Protein AF-A0A815MUV8-F1 (afdb_monomer_lite)

pLDDT: mean 78.78, std 18.48, range [36.88, 95.88]

Foldseek 3Di:
DDDDDDDDDDDDDDDDPPPDPPPVVVVVVVVVVVVLVLDPFDWDADPLFIWGFDDDDPFWTKTDGPDPPAGWIFIAGPVRHGDDIDGDGPDDRDNLVVLLVVLVSQLLVDLQVDPDQSVVSNVVSVVVSPDDPVSVVVRDDCVVCVVVSVVSNCVNPPDDPPDDPPVPPPDD

Secondary structure (DSSP, 8-state):
--------------------SSHHHHHHHHHHHHHTT--SS-EEEETTEEEEEEEE-SSEEEEEESSTT---EEEEETT--EEEEES--SS---HHHHHHHHHHHHHHHHHHH--S-HHHHHHHHHHHH---HHHHHHSPPHHHHHHHHHHHHHHHSPPPPS----------

Organism: Adineta ricciae (NCBI:txid249248)

Sequence (172 aa):
MPGYTFDPTSNEHLSSIDGDDHIDKVAEEISQQQQQQCYSYPMLVKEGFIYKSNKQTLTKIYWICKIKNCNANIHTDLNRNFMQSNGKHNHLVEPEEIEIKLFREALKVRVINETTPISKIYDEEMVKAHLSPETLANVPLVSSINSALNRTRRKRTPVLPTCCSFDIPDLY

Radius of gyration: 28.72 Å; chains: 1; bounding box: 52×104×70 Å

Structure (mmCIF, N/CA/C/O backbone):
data_AF-A0A815MUV8-F1
#
_entry.id   AF-A0A815MUV8-F1
#
loop_
_atom_site.group_PDB
_atom_site.id
_atom_site.type_symbol
_atom_site.label_atom_id
_atom_site.label_alt_id
_atom_site.label_comp_id
_atom_site.label_asym_id
_atom_site.label_entity_id
_atom_site.label_seq_id
_atom_site.pdbx_PDB_ins_code
_atom_site.Cartn_x
_atom_site.Cartn_y
_atom_site.Cartn_z
_atom_site.occupancy
_atom_site.B_iso_or_equiv
_atom_site.auth_seq_id
_atom_site.auth_comp_id
_atom_site.auth_asym_id
_atom_site.auth_atom_id
_atom_site.pdbx_PDB_model_num
ATOM 1 N N . MET A 1 1 ? -35.224 85.876 -16.315 1.00 49.34 1 MET A N 1
ATOM 2 C CA . MET A 1 1 ? -33.848 85.790 -15.788 1.00 49.34 1 MET A CA 1
ATOM 3 C C . MET A 1 1 ? -33.765 84.583 -14.875 1.00 49.34 1 MET A C 1
ATOM 5 O O . MET A 1 1 ? -34.412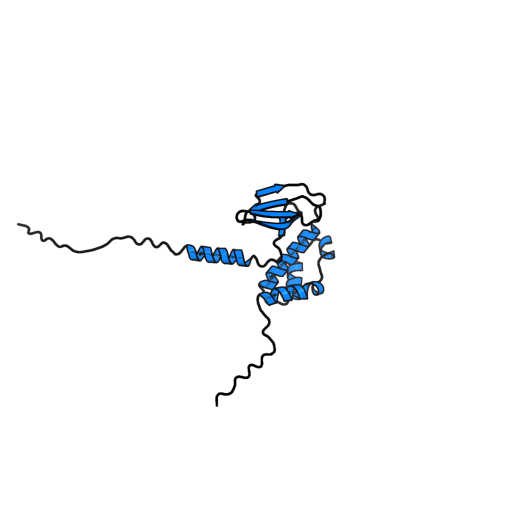 84.618 -13.837 1.00 49.34 1 MET A O 1
ATOM 9 N N . PRO A 1 2 ? -33.076 83.502 -15.264 1.00 48.97 2 PRO A N 1
ATOM 10 C CA . PRO A 1 2 ? -32.842 82.379 -14.372 1.00 48.97 2 PRO A CA 1
ATOM 11 C C . PRO A 1 2 ? -31.499 82.565 -13.656 1.00 48.97 2 PRO A C 1
ATOM 13 O O . PRO A 1 2 ? -30.450 82.626 -14.293 1.00 48.97 2 PRO A O 1
ATOM 16 N N . GLY A 1 3 ? -31.557 82.688 -12.331 1.00 41.59 3 GLY A N 1
ATOM 17 C CA . GLY A 1 3 ? -30.408 82.462 -11.463 1.00 41.59 3 GLY A CA 1
ATOM 18 C C . GLY A 1 3 ? -30.170 80.961 -11.356 1.00 41.59 3 GLY A C 1
ATOM 19 O O . GLY A 1 3 ? -31.108 80.211 -11.096 1.00 41.59 3 GLY A O 1
ATOM 20 N N . TYR A 1 4 ? -28.935 80.531 -11.594 1.00 49.34 4 TYR A N 1
ATOM 21 C CA . TYR A 1 4 ? -28.510 79.153 -11.386 1.00 49.34 4 TYR A CA 1
ATOM 22 C C . TYR A 1 4 ? -27.380 79.175 -10.361 1.00 49.34 4 TYR A C 1
ATOM 24 O O . TYR A 1 4 ? -26.296 79.700 -10.611 1.00 49.34 4 TYR A O 1
ATOM 32 N N . THR A 1 5 ? -27.702 78.697 -9.167 1.00 55.81 5 THR A N 1
ATOM 33 C CA . THR A 1 5 ? -26.808 78.547 -8.024 1.00 55.81 5 THR A CA 1
ATOM 34 C C . THR A 1 5 ? -25.930 77.312 -8.218 1.00 55.81 5 THR A C 1
ATOM 36 O O . THR A 1 5 ? -26.417 76.253 -8.606 1.00 55.81 5 THR A O 1
ATOM 39 N N . PHE A 1 6 ? -24.631 77.460 -7.960 1.00 44.06 6 PHE A N 1
ATOM 40 C CA . PHE A 1 6 ? -23.688 76.352 -7.826 1.00 44.06 6 PHE A CA 1
ATOM 41 C C . PHE A 1 6 ? -23.878 75.705 -6.451 1.00 44.06 6 PHE A C 1
ATOM 43 O O . PHE A 1 6 ? -23.674 76.384 -5.448 1.00 44.06 6 PHE A O 1
ATOM 50 N N . ASP A 1 7 ? -24.195 74.410 -6.419 1.00 47.81 7 ASP A N 1
ATOM 51 C CA . ASP A 1 7 ? -24.021 73.568 -5.232 1.00 47.81 7 ASP A CA 1
ATOM 52 C C . ASP A 1 7 ? -22.881 72.566 -5.479 1.00 47.81 7 ASP A C 1
ATOM 54 O O . ASP A 1 7 ? -22.932 71.805 -6.452 1.00 47.81 7 ASP A O 1
ATOM 58 N N . PRO A 1 8 ? -21.843 72.549 -4.625 1.00 56.81 8 PRO A N 1
ATOM 59 C CA . PRO A 1 8 ? -20.822 71.519 -4.604 1.00 56.81 8 PRO A CA 1
ATOM 60 C C . PRO A 1 8 ? -21.121 70.542 -3.465 1.00 56.81 8 PRO A C 1
ATOM 62 O O . PRO A 1 8 ? -21.116 70.932 -2.300 1.00 56.81 8 PRO A O 1
ATOM 65 N N . THR A 1 9 ? -21.362 69.265 -3.755 1.00 45.16 9 THR A N 1
ATOM 66 C CA . THR A 1 9 ? -21.265 68.212 -2.731 1.00 45.16 9 THR A CA 1
ATOM 67 C C . THR A 1 9 ? -21.245 66.817 -3.356 1.00 45.16 9 THR A C 1
ATOM 69 O O . THR A 1 9 ? -22.177 66.457 -4.065 1.00 45.16 9 THR A O 1
ATOM 72 N N . SER A 1 10 ? -20.208 66.051 -2.979 1.00 45.31 10 SER A N 1
ATOM 73 C CA . SER A 1 10 ? -20.255 64.603 -2.682 1.00 45.31 10 SER A CA 1
ATOM 74 C C . SER A 1 10 ? -20.489 63.651 -3.872 1.00 45.31 10 SER A C 1
ATOM 76 O O . SER A 1 10 ? -21.258 63.925 -4.773 1.00 45.31 10 SER A O 1
ATOM 78 N N . ASN A 1 11 ? -19.953 62.442 -3.960 1.00 43.84 11 ASN A N 1
ATOM 79 C CA . ASN A 1 11 ? -19.004 61.668 -3.181 1.00 43.84 11 ASN A CA 1
ATOM 80 C C . ASN A 1 11 ? -18.615 60.488 -4.093 1.00 43.84 11 ASN A C 1
ATOM 82 O O . ASN A 1 11 ? -19.451 59.993 -4.846 1.00 43.84 11 ASN A O 1
ATOM 86 N N . GLU A 1 12 ? -17.361 60.069 -4.002 1.00 47.44 12 GLU A N 1
ATOM 87 C CA . GLU A 1 12 ? -16.879 58.683 -4.061 1.00 47.44 12 GLU A CA 1
ATOM 88 C C . GLU A 1 12 ? -17.734 57.621 -4.790 1.00 47.44 12 GLU A C 1
ATOM 90 O O . GLU A 1 12 ? -18.737 57.122 -4.283 1.00 47.44 12 GLU A O 1
ATOM 95 N N . HIS A 1 13 ? -17.224 57.150 -5.931 1.00 45.31 13 HIS A N 1
ATOM 96 C CA . HIS A 1 13 ? -17.512 55.803 -6.429 1.00 45.31 13 HIS A CA 1
ATOM 97 C C . HIS A 1 13 ? -16.190 55.086 -6.727 1.00 45.31 13 HIS A C 1
ATOM 99 O O . HIS A 1 13 ? -15.783 54.917 -7.874 1.00 45.31 13 HIS A O 1
ATOM 105 N N . LEU A 1 14 ? -15.476 54.727 -5.657 1.00 48.12 14 LEU A N 1
ATOM 106 C CA . LEU A 1 14 ? -14.427 53.714 -5.702 1.00 48.12 14 LEU A CA 1
ATOM 107 C C . LEU A 1 14 ? -15.110 52.366 -5.483 1.00 48.12 14 LEU A C 1
ATOM 109 O O . LEU A 1 14 ? -15.605 52.068 -4.400 1.00 48.12 14 LEU A O 1
ATOM 113 N N . SER A 1 15 ? -15.176 51.579 -6.548 1.00 46.06 15 SER A N 1
ATOM 114 C CA . SER A 1 15 ? -15.585 50.182 -6.517 1.00 46.06 15 SER A CA 1
ATOM 115 C C . SER A 1 15 ? -14.627 49.386 -5.627 1.00 46.06 15 SER A C 1
ATOM 117 O O . SER A 1 15 ? -13.465 49.193 -5.996 1.00 46.06 15 SER A O 1
ATOM 119 N N . SER A 1 16 ? -15.120 48.920 -4.480 1.00 45.62 16 SER A N 1
ATOM 120 C CA . SER A 1 16 ? -14.486 47.866 -3.690 1.00 45.62 16 SER A CA 1
ATOM 121 C C . SER A 1 16 ? -14.350 46.615 -4.553 1.00 45.62 16 SER A C 1
ATOM 123 O O . SER A 1 16 ? -15.342 46.025 -4.976 1.00 45.62 16 SER A O 1
ATOM 125 N N . ILE A 1 17 ? -13.112 46.237 -4.856 1.00 52.22 17 ILE A N 1
ATOM 126 C CA . ILE A 1 17 ? -12.790 44.898 -5.336 1.00 52.22 17 ILE A CA 1
ATOM 127 C C . ILE A 1 17 ? -12.526 44.087 -4.072 1.00 52.22 17 ILE A C 1
ATOM 129 O O . ILE A 1 17 ? -11.435 44.150 -3.512 1.00 52.22 17 ILE A O 1
ATOM 133 N N . ASP A 1 18 ? -13.548 43.370 -3.613 1.00 45.81 18 ASP A N 1
ATOM 134 C CA . ASP A 1 18 ? -13.421 42.350 -2.575 1.00 45.81 18 ASP A CA 1
ATOM 135 C C . ASP A 1 18 ? -12.667 41.156 -3.174 1.00 45.81 18 ASP A C 1
ATOM 137 O O . ASP A 1 18 ? -13.244 40.218 -3.724 1.00 45.81 18 ASP A O 1
ATOM 141 N N . GLY A 1 19 ? -11.342 41.225 -3.149 1.00 54.66 19 GLY A N 1
ATOM 142 C CA . GLY A 1 19 ? -10.488 40.064 -3.325 1.00 54.66 19 GLY A CA 1
ATOM 143 C C . GLY A 1 19 ? -9.862 39.764 -1.983 1.00 54.66 19 GLY A C 1
ATOM 144 O O . GLY A 1 19 ? -9.002 40.536 -1.600 1.00 54.66 19 GLY A O 1
ATOM 145 N N . ASP A 1 20 ? -10.323 38.717 -1.289 1.00 52.66 20 ASP A N 1
ATOM 146 C CA . ASP A 1 20 ? -9.515 37.949 -0.317 1.00 52.66 20 ASP A CA 1
ATOM 147 C C . ASP A 1 20 ? -10.232 36.716 0.298 1.00 52.66 20 ASP A C 1
ATOM 149 O O . ASP A 1 20 ? -9.835 36.224 1.343 1.00 52.66 20 ASP A O 1
ATOM 153 N N . ASP A 1 21 ? -11.225 36.110 -0.372 1.00 50.56 21 ASP A N 1
ATOM 154 C CA . ASP A 1 21 ? -11.885 34.867 0.108 1.00 50.56 21 ASP A CA 1
ATOM 155 C C . ASP A 1 21 ? -11.331 33.569 -0.525 1.00 50.56 21 ASP A C 1
ATOM 157 O O . ASP A 1 21 ? -11.853 32.467 -0.315 1.00 50.56 21 ASP A O 1
ATOM 161 N N . HIS A 1 22 ? -10.295 33.667 -1.364 1.00 54.72 22 HIS A N 1
ATOM 162 C CA . HIS A 1 22 ? -9.804 32.515 -2.132 1.00 54.72 22 HIS A CA 1
ATOM 163 C C . HIS A 1 22 ? -8.660 31.753 -1.450 1.00 54.72 22 HIS A C 1
ATOM 165 O O . HIS A 1 22 ? -8.514 30.551 -1.667 1.00 54.72 22 HIS A O 1
ATOM 171 N N . ILE A 1 23 ? -7.868 32.415 -0.602 1.00 55.38 23 ILE A N 1
ATOM 172 C CA . ILE A 1 23 ? -6.681 31.808 0.024 1.00 55.38 23 ILE A CA 1
ATOM 173 C C . ILE A 1 23 ? -7.080 30.759 1.078 1.00 55.38 23 ILE A C 1
ATOM 175 O O . ILE A 1 23 ? -6.467 29.691 1.142 1.00 55.38 23 ILE A O 1
ATOM 179 N N . ASP A 1 24 ? -8.158 30.997 1.828 1.00 53.28 24 ASP A N 1
ATOM 180 C CA . ASP A 1 24 ? -8.591 30.098 2.908 1.00 53.28 24 ASP A CA 1
ATOM 181 C C . ASP A 1 24 ? -9.191 28.782 2.388 1.00 53.28 24 ASP A C 1
ATOM 183 O O . ASP A 1 24 ? -8.966 27.718 2.968 1.00 53.28 24 ASP A O 1
ATOM 187 N N . LYS A 1 25 ? -9.856 28.806 1.225 1.00 52.78 25 LYS A N 1
ATOM 188 C CA . LYS A 1 25 ? -10.360 27.580 0.576 1.00 52.78 25 LYS A CA 1
ATOM 189 C C . LYS A 1 25 ? -9.227 26.705 0.039 1.00 52.78 25 LYS A C 1
ATOM 191 O O . LYS A 1 25 ? -9.292 25.483 0.149 1.00 52.78 25 LYS A O 1
ATOM 196 N N . VAL A 1 26 ? -8.159 27.321 -0.471 1.00 56.56 26 VAL A N 1
ATOM 197 C CA . VAL A 1 26 ? -6.961 26.597 -0.920 1.00 56.56 26 VAL A CA 1
ATOM 198 C C . VAL A 1 26 ? -6.235 25.959 0.270 1.00 56.56 26 VAL A C 1
ATOM 200 O O . VAL A 1 26 ? -5.776 24.823 0.168 1.00 56.56 26 VAL A O 1
ATOM 203 N N . ALA A 1 27 ? -6.167 26.632 1.422 1.00 52.88 27 ALA A N 1
ATOM 204 C CA . ALA A 1 27 ? -5.558 26.070 2.629 1.00 52.88 27 ALA A CA 1
ATOM 205 C C . ALA A 1 27 ? -6.327 24.845 3.168 1.00 52.88 27 ALA A C 1
ATOM 207 O O . ALA A 1 27 ? -5.708 23.867 3.600 1.00 52.88 27 ALA A O 1
ATOM 208 N N . GLU A 1 28 ? -7.660 24.854 3.090 1.00 55.06 28 GLU A N 1
ATOM 209 C CA . GLU A 1 28 ? -8.496 23.727 3.512 1.00 55.06 28 GLU A CA 1
ATOM 210 C C . GLU A 1 28 ? -8.423 22.540 2.533 1.00 55.06 28 GLU A C 1
ATOM 212 O O . GLU A 1 28 ? -8.309 21.391 2.967 1.00 55.06 28 GLU A O 1
ATOM 217 N N . GLU A 1 29 ? -8.344 22.795 1.222 1.00 52.00 29 GLU A N 1
ATOM 218 C CA . GLU A 1 29 ? -8.074 21.760 0.212 1.00 52.00 29 GLU A CA 1
ATOM 219 C C . GLU A 1 29 ? -6.663 21.153 0.351 1.00 52.00 29 GLU A C 1
ATOM 221 O O . GLU A 1 29 ? -6.500 19.931 0.264 1.00 52.00 29 GLU A O 1
ATOM 226 N N . ILE A 1 30 ? -5.640 21.963 0.655 1.00 52.75 30 ILE A N 1
ATOM 227 C CA . ILE A 1 30 ? -4.274 21.482 0.932 1.00 52.75 30 ILE A CA 1
ATOM 228 C C . ILE A 1 30 ? -4.242 20.640 2.218 1.00 52.75 30 ILE A C 1
ATOM 230 O O . ILE A 1 30 ? -3.562 19.612 2.265 1.00 52.75 30 ILE A O 1
ATOM 234 N N . SER A 1 31 ? -5.002 21.022 3.248 1.00 52.09 31 SER A N 1
ATOM 235 C CA . SER A 1 31 ? -5.114 20.268 4.504 1.00 52.09 31 SER A CA 1
ATOM 236 C C . SER A 1 31 ? -5.810 18.916 4.301 1.00 52.09 31 SER A C 1
ATOM 238 O O . SER A 1 31 ? -5.341 17.895 4.807 1.00 52.09 31 SER A O 1
ATOM 240 N N . GLN A 1 32 ? -6.861 18.854 3.477 1.00 51.91 32 GLN A N 1
ATOM 241 C CA . GLN A 1 32 ? -7.535 17.596 3.124 1.00 51.91 32 GLN A CA 1
ATOM 242 C C . GLN A 1 32 ? -6.642 16.667 2.280 1.00 51.91 32 GLN A C 1
ATOM 244 O O . GLN A 1 32 ? -6.648 15.449 2.481 1.00 51.91 32 GLN A O 1
ATOM 249 N N . GLN A 1 33 ? -5.797 17.221 1.403 1.00 48.59 33 GLN A N 1
ATOM 250 C CA . GLN A 1 33 ? -4.771 16.456 0.681 1.00 48.59 33 GLN A CA 1
ATOM 251 C C . GLN A 1 33 ? -3.631 15.976 1.601 1.00 48.59 33 GLN A C 1
ATOM 253 O O . GLN A 1 33 ? -3.106 14.875 1.418 1.00 48.59 33 GLN A O 1
ATOM 258 N N . GLN A 1 34 ? -3.267 16.751 2.629 1.00 43.69 34 GLN A N 1
ATOM 259 C CA . GLN A 1 34 ? -2.263 16.366 3.632 1.00 43.69 34 GLN A CA 1
ATOM 260 C C . GLN A 1 34 ? -2.791 15.348 4.655 1.00 43.69 34 GLN A C 1
ATOM 262 O O . GLN A 1 34 ? -2.027 14.505 5.129 1.00 43.69 34 GLN A O 1
ATOM 267 N N . GLN A 1 35 ? -4.094 15.330 4.945 1.00 41.16 35 GLN A N 1
ATOM 268 C CA . GLN A 1 35 ? -4.713 14.314 5.808 1.00 41.16 35 GLN A CA 1
ATOM 269 C C . GLN A 1 35 ? -4.684 12.907 5.185 1.00 41.16 35 GLN A C 1
ATOM 271 O O . GLN A 1 35 ? -4.677 11.910 5.909 1.00 41.16 35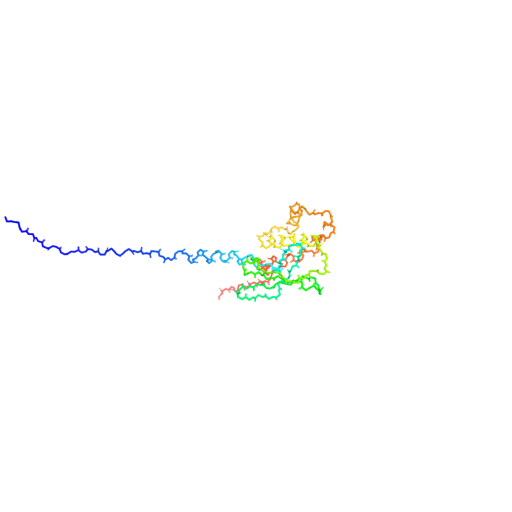 GLN A O 1
ATOM 276 N N . GLN A 1 36 ? -4.535 12.801 3.860 1.00 47.00 36 GLN A N 1
ATOM 277 C CA . GLN A 1 36 ? -4.246 11.534 3.179 1.00 47.00 36 GLN A CA 1
ATOM 278 C C . GLN A 1 36 ? -2.766 11.112 3.267 1.00 47.00 36 GLN A C 1
ATOM 280 O O . GLN A 1 36 ? -2.396 10.075 2.732 1.00 47.00 36 GLN A O 1
ATOM 285 N N . GLN A 1 37 ? -1.885 11.849 3.949 1.00 41.44 37 GLN A N 1
ATOM 286 C CA . GLN A 1 37 ? -0.455 11.512 4.048 1.00 41.44 37 GLN A CA 1
ATOM 287 C C . GLN A 1 37 ? -0.051 10.854 5.375 1.00 41.44 37 GLN A C 1
ATOM 289 O O . GLN A 1 37 ? 1.126 10.798 5.718 1.00 41.44 37 GLN A O 1
ATOM 294 N N . CYS A 1 38 ? -0.999 10.248 6.094 1.00 36.88 38 CYS A N 1
ATOM 295 C CA . CYS A 1 38 ? -0.690 9.332 7.199 1.00 36.88 38 CYS A CA 1
ATOM 296 C C . CYS A 1 38 ? -0.548 7.863 6.750 1.00 36.88 38 CYS A C 1
ATOM 298 O O . CYS A 1 38 ? -0.694 6.940 7.558 1.00 36.88 38 CYS A O 1
ATOM 300 N N . TYR A 1 39 ? -0.225 7.608 5.477 1.00 45.38 39 TYR A N 1
ATOM 301 C CA . TYR A 1 39 ? 0.120 6.262 5.027 1.00 45.38 39 TYR A CA 1
ATOM 302 C C . TYR A 1 39 ? 1.567 5.946 5.379 1.00 45.38 39 TYR A C 1
ATOM 304 O O . TYR A 1 39 ? 2.521 6.474 4.815 1.00 45.38 39 TYR A O 1
ATOM 312 N N . SER A 1 40 ? 1.710 5.039 6.343 1.00 54.16 40 SER A N 1
ATOM 313 C CA . SER A 1 40 ? 2.913 4.243 6.569 1.00 54.16 40 SER A CA 1
ATOM 314 C C . SER A 1 40 ? 3.441 3.726 5.217 1.00 54.16 40 SER A C 1
ATOM 316 O O . SER A 1 40 ? 2.930 2.738 4.700 1.00 54.16 40 SER A O 1
ATOM 318 N N . TYR A 1 41 ? 4.461 4.428 4.707 1.00 57.75 41 TYR A N 1
ATOM 319 C CA . TYR A 1 41 ? 5.120 4.320 3.400 1.00 57.75 41 TYR A CA 1
ATOM 320 C C . TYR A 1 41 ? 4.237 4.634 2.181 1.00 57.75 41 TYR A C 1
ATOM 322 O O . TYR A 1 41 ? 3.407 3.807 1.814 1.00 57.75 41 TYR A O 1
ATOM 330 N N . PRO A 1 42 ? 4.460 5.761 1.471 1.00 77.00 42 PRO A N 1
ATOM 331 C CA . PRO A 1 42 ? 3.842 5.952 0.170 1.00 77.00 42 PRO A CA 1
ATOM 332 C C . PRO A 1 42 ? 4.407 4.891 -0.782 1.00 77.00 42 PRO A C 1
ATOM 334 O O . PRO A 1 42 ? 5.612 4.854 -1.046 1.00 77.00 42 PRO A O 1
ATOM 337 N N . MET A 1 43 ? 3.539 4.003 -1.256 1.00 84.81 43 MET A N 1
ATOM 338 C CA . MET A 1 43 ? 3.823 3.083 -2.353 1.00 84.81 43 MET A CA 1
ATOM 339 C C . MET A 1 43 ? 3.124 3.577 -3.620 1.00 84.81 43 MET A C 1
ATOM 341 O O . MET A 1 43 ? 2.189 4.381 -3.562 1.00 84.81 43 MET A O 1
ATOM 345 N N . LEU A 1 44 ? 3.629 3.137 -4.768 1.00 90.81 44 LEU A N 1
ATOM 346 C CA . LEU A 1 44 ? 3.040 3.395 -6.076 1.00 90.81 44 LEU A CA 1
ATOM 347 C C . LEU A 1 44 ? 2.847 2.055 -6.780 1.00 90.81 44 LEU A C 1
ATOM 349 O O . LEU A 1 44 ? 3.785 1.262 -6.854 1.00 90.81 44 LEU A O 1
ATOM 353 N N . VAL A 1 45 ? 1.646 1.817 -7.298 1.00 91.19 45 VAL A N 1
ATOM 354 C CA . VAL A 1 45 ? 1.335 0.647 -8.121 1.00 91.19 45 VAL A CA 1
ATOM 355 C C . VAL A 1 45 ? 1.181 1.115 -9.562 1.00 91.19 45 VAL A C 1
ATOM 357 O O . VAL A 1 45 ? 0.368 1.993 -9.839 1.00 91.19 45 VAL A O 1
ATOM 360 N N . LYS A 1 46 ? 1.972 0.553 -10.479 1.00 90.50 46 LYS A N 1
ATOM 361 C CA . LYS A 1 46 ? 1.855 0.819 -11.919 1.00 90.50 46 LYS A CA 1
ATOM 362 C C . LYS A 1 46 ? 2.150 -0.451 -12.704 1.00 90.50 46 LYS A C 1
ATOM 364 O O . LYS A 1 46 ? 3.137 -1.117 -12.414 1.00 90.50 46 LYS A O 1
ATOM 369 N N . GLU A 1 47 ? 1.307 -0.769 -13.689 1.00 89.50 47 GLU A N 1
ATOM 370 C CA . GLU A 1 47 ? 1.488 -1.932 -14.582 1.00 89.50 47 GLU A CA 1
ATOM 371 C C . GLU A 1 47 ? 1.639 -3.267 -13.818 1.00 89.50 47 GLU A C 1
ATOM 373 O O . GLU A 1 47 ? 2.371 -4.155 -14.235 1.00 89.50 47 GLU A O 1
ATOM 378 N N . GLY A 1 48 ? 0.981 -3.405 -12.660 1.00 89.31 48 GLY A N 1
ATOM 379 C CA . GLY A 1 48 ? 1.106 -4.593 -11.805 1.00 89.31 48 GLY A CA 1
ATOM 380 C C . GLY A 1 48 ? 2.385 -4.639 -10.954 1.00 89.31 48 GLY A C 1
ATOM 381 O O . GLY A 1 48 ? 2.596 -5.571 -10.187 1.00 89.31 48 GLY A O 1
ATOM 382 N N . PHE A 1 49 ? 3.245 -3.627 -11.029 1.00 93.06 49 PHE A N 1
ATOM 383 C CA . PHE A 1 49 ? 4.466 -3.558 -10.236 1.00 93.06 49 PHE A CA 1
ATOM 384 C C . PHE A 1 49 ? 4.336 -2.571 -9.085 1.00 93.06 49 PHE A C 1
ATOM 386 O O . PHE A 1 49 ? 3.683 -1.530 -9.191 1.00 93.06 49 PHE A O 1
ATOM 393 N N . ILE A 1 50 ? 5.002 -2.896 -7.976 1.00 92.50 50 ILE A N 1
ATOM 394 C CA . ILE A 1 50 ? 4.952 -2.107 -6.749 1.00 92.50 50 ILE A CA 1
ATOM 395 C C . ILE A 1 50 ? 6.287 -1.405 -6.548 1.00 92.50 50 ILE A C 1
ATOM 397 O O . ILE A 1 50 ? 7.347 -2.033 -6.474 1.00 92.50 50 ILE A O 1
ATOM 401 N N . TYR A 1 51 ? 6.216 -0.090 -6.398 1.00 92.88 51 TYR A N 1
ATOM 402 C CA . TYR A 1 51 ? 7.364 0.773 -6.213 1.00 92.88 51 TYR A CA 1
ATOM 403 C C . TYR A 1 51 ? 7.353 1.402 -4.823 1.00 92.88 51 TYR A C 1
ATOM 405 O O . TYR A 1 51 ? 6.306 1.740 -4.265 1.00 92.88 51 TYR A O 1
ATOM 413 N N . LYS A 1 52 ? 8.551 1.581 -4.271 1.00 92.44 52 LYS A N 1
ATOM 414 C CA . LYS A 1 52 ? 8.803 2.323 -3.036 1.00 92.44 52 LYS A CA 1
ATOM 415 C C . LYS A 1 52 ? 9.362 3.701 -3.376 1.00 92.44 52 LYS A C 1
ATOM 417 O O . LYS A 1 52 ? 10.155 3.833 -4.312 1.00 92.44 52 LYS A O 1
ATOM 422 N N . SER A 1 53 ? 8.963 4.715 -2.612 1.00 92.12 53 SER A N 1
ATOM 423 C CA . SER A 1 53 ? 9.577 6.039 -2.716 1.00 92.12 53 SER A CA 1
ATOM 424 C C . SER A 1 53 ? 11.057 5.941 -2.345 1.00 92.12 53 SER A C 1
ATOM 426 O O . SER A 1 53 ? 11.411 5.369 -1.313 1.00 92.12 53 SER A O 1
ATOM 428 N N . ASN A 1 54 ? 11.918 6.440 -3.226 1.00 91.25 54 ASN A N 1
ATOM 429 C CA . ASN A 1 54 ? 13.358 6.511 -3.012 1.00 91.25 54 ASN A CA 1
ATOM 430 C C . ASN A 1 54 ? 13.744 7.897 -2.496 1.00 91.25 54 ASN A C 1
ATOM 432 O O . ASN A 1 54 ? 14.308 8.042 -1.417 1.00 91.25 54 ASN A O 1
ATOM 436 N N . LYS A 1 55 ? 13.409 8.925 -3.279 1.00 90.50 55 LYS A N 1
ATOM 437 C CA . LYS A 1 55 ? 13.668 10.323 -2.940 1.00 90.50 55 LYS A CA 1
ATOM 438 C C . LYS A 1 55 ? 12.571 11.212 -3.500 1.00 90.50 55 LYS A C 1
ATOM 440 O O . LYS A 1 55 ? 12.052 10.959 -4.586 1.00 90.50 55 LYS A O 1
ATOM 445 N N . GLN A 1 56 ? 12.275 12.284 -2.785 1.00 92.62 56 GLN A N 1
ATOM 446 C CA . GLN A 1 56 ? 11.383 13.341 -3.236 1.00 92.62 56 GLN A CA 1
ATOM 447 C C . GLN A 1 56 ? 12.191 14.622 -3.424 1.00 92.62 56 GLN A C 1
ATOM 449 O O . GLN A 1 56 ? 13.039 14.971 -2.608 1.00 92.62 56 GLN A O 1
ATOM 454 N N . THR A 1 57 ? 11.962 15.292 -4.543 1.00 92.12 57 THR A N 1
ATOM 455 C CA . THR A 1 57 ? 12.486 16.622 -4.860 1.00 92.12 57 THR A CA 1
ATOM 456 C C . THR A 1 57 ? 11.312 17.600 -4.888 1.00 92.12 57 THR A C 1
ATOM 458 O O . THR A 1 57 ? 10.162 17.176 -4.879 1.00 92.12 57 THR A O 1
ATOM 461 N N . LEU A 1 58 ? 11.583 18.904 -4.952 1.00 91.06 58 LEU A N 1
ATOM 462 C CA . LEU A 1 58 ? 10.558 19.952 -5.036 1.00 91.06 58 LEU A CA 1
ATOM 463 C C . LEU A 1 58 ? 9.622 19.826 -6.250 1.00 91.06 58 LEU A C 1
ATOM 465 O O . LEU A 1 58 ? 8.560 20.425 -6.252 1.00 91.06 58 LEU A O 1
ATOM 469 N N . THR A 1 59 ? 10.008 19.079 -7.286 1.00 91.75 59 THR A N 1
ATOM 470 C CA . THR A 1 59 ? 9.221 18.950 -8.524 1.00 91.75 59 THR A CA 1
ATOM 471 C C . THR A 1 59 ? 8.724 17.534 -8.788 1.00 91.75 59 THR A C 1
ATOM 473 O O . THR A 1 59 ? 7.669 17.356 -9.384 1.00 91.75 59 THR A O 1
ATOM 476 N N . LYS A 1 60 ? 9.463 16.515 -8.342 1.00 93.69 60 LYS A N 1
ATOM 477 C CA . LYS A 1 60 ? 9.191 15.116 -8.684 1.00 93.69 60 LYS A CA 1
ATOM 478 C C . LYS A 1 60 ? 9.540 14.155 -7.564 1.00 93.69 60 LYS A C 1
ATOM 480 O O . LYS A 1 60 ? 10.444 14.400 -6.762 1.00 93.69 60 LYS A O 1
ATOM 485 N N . ILE A 1 61 ? 8.868 13.016 -7.576 1.00 93.50 61 ILE A N 1
ATOM 486 C CA . ILE A 1 61 ? 9.105 11.883 -6.694 1.00 93.50 61 ILE A CA 1
ATOM 487 C C . ILE A 1 61 ? 9.729 10.762 -7.521 1.00 93.50 61 ILE A C 1
ATOM 489 O O . ILE A 1 61 ? 9.242 10.398 -8.591 1.00 93.50 61 ILE A O 1
ATOM 493 N N . TYR A 1 62 ? 10.836 10.228 -7.019 1.00 94.00 62 TYR A N 1
ATOM 494 C CA . TYR A 1 62 ? 11.549 9.113 -7.617 1.00 94.00 62 TYR A CA 1
ATOM 495 C C . TYR A 1 62 ? 11.152 7.829 -6.908 1.00 94.00 62 TYR A C 1
ATOM 497 O O . TYR A 1 62 ? 11.325 7.689 -5.695 1.00 94.00 62 TYR A O 1
ATOM 505 N N . TRP A 1 63 ? 10.699 6.870 -7.693 1.00 95.12 63 TRP A N 1
ATOM 506 C CA . TRP A 1 63 ? 10.212 5.579 -7.252 1.00 95.12 63 TRP A CA 1
ATOM 507 C C . TRP A 1 63 ? 11.122 4.490 -7.792 1.00 95.12 63 TRP A C 1
ATOM 509 O O . TRP A 1 63 ? 11.521 4.522 -8.954 1.00 95.12 63 TRP A O 1
ATOM 519 N N . ILE A 1 64 ? 11.439 3.507 -6.961 1.00 94.81 64 ILE A N 1
ATOM 520 C CA . ILE A 1 64 ? 12.227 2.336 -7.357 1.00 94.81 64 ILE A CA 1
ATOM 521 C C . ILE A 1 64 ? 11.420 1.079 -7.091 1.00 94.81 64 ILE A C 1
ATOM 523 O O . ILE A 1 64 ? 10.598 1.057 -6.172 1.00 94.81 64 ILE A O 1
ATOM 527 N N . CYS A 1 65 ? 11.636 0.039 -7.892 1.00 94.75 65 CYS A N 1
ATOM 528 C CA . CYS A 1 65 ? 10.949 -1.223 -7.678 1.00 94.75 65 CYS A CA 1
ATOM 529 C C . CYS A 1 65 ? 11.198 -1.737 -6.248 1.00 94.75 65 CYS A C 1
ATOM 531 O O . CYS A 1 65 ? 12.272 -1.558 -5.660 1.00 94.75 65 CYS A O 1
ATOM 533 N N . LYS A 1 66 ? 10.172 -2.347 -5.649 1.00 92.44 66 LYS A N 1
ATOM 534 C CA . LYS A 1 66 ? 10.277 -2.935 -4.313 1.00 92.44 66 LYS A CA 1
ATOM 535 C C . LYS A 1 66 ? 11.284 -4.092 -4.282 1.00 92.44 66 LYS A C 1
ATOM 537 O O . LYS A 1 66 ? 12.008 -4.221 -3.289 1.00 92.44 66 LYS A O 1
ATOM 542 N N . ILE A 1 67 ? 11.304 -4.921 -5.329 1.00 92.50 67 ILE A N 1
ATOM 543 C CA . ILE A 1 67 ? 12.134 -6.127 -5.415 1.00 92.50 67 ILE A CA 1
ATOM 544 C C . ILE A 1 67 ? 13.617 -5.750 -5.440 1.00 92.50 67 ILE A C 1
ATOM 546 O O . ILE A 1 67 ? 14.047 -4.837 -6.146 1.00 92.50 67 ILE A O 1
ATOM 550 N N . LYS A 1 68 ? 14.411 -6.450 -4.623 1.00 89.19 68 LYS A N 1
ATOM 551 C CA . LYS A 1 68 ? 15.862 -6.250 -4.569 1.00 89.19 68 LYS A CA 1
ATOM 552 C C . LYS A 1 68 ? 16.478 -6.640 -5.912 1.00 89.19 68 LYS A C 1
ATOM 554 O O . LYS A 1 68 ? 16.052 -7.609 -6.525 1.00 89.19 68 LYS A O 1
ATOM 559 N N . ASN A 1 69 ? 17.499 -5.900 -6.338 1.00 90.69 69 ASN A N 1
ATOM 560 C CA . ASN A 1 69 ? 18.204 -6.105 -7.608 1.00 90.69 69 ASN A CA 1
ATOM 561 C C . ASN A 1 69 ? 17.336 -5.898 -8.865 1.00 90.69 69 ASN A C 1
ATOM 563 O O . ASN A 1 69 ? 17.749 -6.288 -9.954 1.00 90.69 69 ASN A O 1
ATOM 567 N N . CYS A 1 70 ? 16.155 -5.284 -8.742 1.00 94.31 70 CYS A N 1
ATOM 568 C CA . CYS A 1 70 ? 15.388 -4.805 -9.886 1.00 94.31 70 CYS A CA 1
ATOM 569 C C . CYS A 1 70 ? 15.749 -3.340 -10.172 1.00 94.31 70 CYS A C 1
ATOM 571 O O . CYS A 1 70 ? 15.691 -2.490 -9.283 1.00 94.31 70 CYS A O 1
ATOM 573 N N . ASN A 1 71 ? 16.109 -3.042 -11.423 1.00 93.44 71 ASN A N 1
ATOM 574 C CA . ASN A 1 71 ? 16.576 -1.712 -11.842 1.00 93.44 71 ASN A CA 1
ATOM 575 C C . ASN A 1 71 ? 15.446 -0.797 -12.345 1.00 93.44 71 ASN A C 1
ATOM 577 O O . ASN A 1 71 ? 15.703 0.343 -12.744 1.00 93.44 71 ASN A O 1
ATOM 581 N N . ALA A 1 72 ? 14.202 -1.281 -12.348 1.00 95.69 72 ALA A N 1
ATOM 582 C CA . ALA A 1 72 ? 13.052 -0.506 -12.785 1.00 95.69 72 ALA A CA 1
ATOM 583 C C . ALA A 1 72 ? 12.761 0.655 -11.823 1.00 95.69 72 ALA A C 1
ATOM 585 O O . ALA A 1 72 ? 12.708 0.492 -10.598 1.00 95.69 72 ALA A O 1
ATOM 586 N N . ASN A 1 73 ? 12.544 1.836 -12.391 1.00 95.31 73 ASN A N 1
ATOM 587 C CA . ASN A 1 73 ? 12.237 3.056 -11.663 1.00 95.31 73 ASN A CA 1
ATOM 588 C C . ASN A 1 73 ? 11.193 3.896 -12.404 1.00 95.31 73 ASN A C 1
ATOM 590 O O . ASN A 1 73 ? 11.023 3.790 -13.617 1.00 95.31 73 ASN A O 1
ATOM 594 N N . ILE A 1 74 ? 10.464 4.708 -11.645 1.00 95.88 74 ILE A N 1
ATOM 595 C CA . ILE A 1 74 ? 9.425 5.605 -12.148 1.00 95.88 74 ILE A CA 1
ATOM 596 C C . ILE A 1 74 ? 9.644 6.984 -11.544 1.00 95.88 74 ILE A C 1
ATOM 598 O O . ILE A 1 74 ? 10.022 7.113 -10.382 1.00 95.88 74 ILE A O 1
ATOM 602 N N . HIS A 1 75 ? 9.369 8.020 -12.323 1.00 94.69 75 HIS A N 1
ATOM 603 C CA . HIS A 1 75 ? 9.277 9.390 -11.853 1.00 94.69 75 HIS A CA 1
ATOM 604 C C . HIS A 1 75 ? 7.827 9.856 -11.965 1.00 94.69 75 HIS A C 1
ATOM 606 O O . HIS A 1 75 ? 7.187 9.677 -13.006 1.00 94.69 75 HIS A O 1
ATOM 612 N N . THR A 1 76 ? 7.322 10.454 -10.894 1.00 95.06 76 THR A N 1
ATOM 613 C CA . THR A 1 76 ? 6.026 11.135 -10.892 1.00 95.06 76 THR A CA 1
ATOM 614 C C . THR A 1 76 ? 6.198 12.584 -10.479 1.00 95.06 76 THR A C 1
ATOM 616 O O . THR A 1 76 ? 7.161 12.911 -9.784 1.00 95.06 76 THR A O 1
ATOM 619 N N . ASP A 1 77 ? 5.227 13.426 -10.810 1.00 93.25 77 ASP A N 1
ATOM 620 C CA . ASP A 1 77 ? 5.105 14.745 -10.192 1.00 93.25 77 ASP A CA 1
ATOM 621 C C . ASP A 1 77 ? 4.791 14.613 -8.693 1.00 93.25 77 ASP A C 1
ATOM 623 O O . ASP A 1 77 ? 4.478 13.523 -8.188 1.00 93.25 77 ASP A O 1
ATOM 627 N N . LEU A 1 78 ? 4.818 15.741 -7.977 1.00 88.12 78 LEU A N 1
ATOM 628 C CA . LEU A 1 78 ? 4.327 15.822 -6.595 1.00 88.12 78 LEU A CA 1
ATOM 629 C C . LEU A 1 78 ? 2.872 15.347 -6.462 1.00 88.12 78 LEU A C 1
ATOM 631 O O . LEU A 1 78 ? 2.525 14.690 -5.483 1.00 88.12 78 LEU A O 1
ATOM 635 N N . ASN A 1 79 ? 2.061 15.581 -7.497 1.00 87.31 79 ASN A N 1
ATOM 636 C CA . ASN A 1 79 ? 0.663 15.149 -7.577 1.00 87.31 79 ASN A CA 1
ATOM 637 C C . ASN A 1 79 ? 0.507 13.677 -8.001 1.00 87.31 79 ASN A C 1
ATOM 639 O O . ASN A 1 79 ? -0.583 13.255 -8.368 1.00 87.31 79 ASN A O 1
ATOM 643 N N . ARG A 1 80 ? 1.594 12.888 -7.995 1.00 84.81 80 ARG A N 1
ATOM 644 C CA . ARG A 1 80 ? 1.633 11.474 -8.420 1.00 84.81 80 ARG A CA 1
ATOM 645 C C . ARG A 1 80 ? 1.222 11.223 -9.876 1.00 84.81 80 ARG A C 1
ATOM 647 O O . ARG A 1 80 ? 1.030 10.072 -10.261 1.00 84.81 80 ARG A O 1
ATOM 654 N N . ASN A 1 81 ? 1.173 12.264 -10.705 1.00 89.94 81 ASN A N 1
ATOM 655 C CA . ASN A 1 81 ? 1.007 12.111 -12.145 1.00 89.94 81 ASN A CA 1
ATOM 656 C C . ASN A 1 81 ? 2.247 11.445 -12.736 1.00 89.94 81 ASN A C 1
ATOM 658 O O . ASN A 1 81 ? 3.381 11.800 -12.403 1.00 89.94 81 ASN A O 1
ATOM 662 N N . PHE A 1 82 ? 2.034 10.444 -13.584 1.00 91.69 82 PHE A N 1
ATOM 663 C CA . PHE A 1 82 ? 3.123 9.714 -14.214 1.00 91.69 82 PHE A CA 1
ATOM 664 C C . PHE A 1 82 ? 3.896 10.622 -15.174 1.00 91.69 82 PHE A C 1
ATOM 666 O O . PHE A 1 82 ? 3.303 11.209 -16.073 1.00 91.69 82 PHE A O 1
ATOM 673 N N . MET A 1 83 ? 5.220 10.684 -15.014 1.00 92.75 83 MET A N 1
ATOM 674 C CA . MET A 1 83 ? 6.092 11.425 -15.929 1.00 92.75 83 MET A CA 1
ATOM 675 C C . MET A 1 83 ? 6.901 10.481 -16.813 1.00 92.75 83 MET A C 1
ATOM 677 O O . MET A 1 83 ? 6.931 10.622 -18.031 1.00 92.75 83 MET A O 1
ATOM 681 N N . GLN A 1 84 ? 7.611 9.536 -16.193 1.00 91.69 84 GLN A N 1
ATOM 682 C CA . GLN A 1 84 ? 8.600 8.713 -16.882 1.00 91.69 84 GLN A CA 1
ATOM 683 C C . GLN A 1 84 ? 8.791 7.373 -16.172 1.00 91.69 84 GLN A C 1
ATOM 685 O O . GLN A 1 84 ? 8.713 7.290 -14.948 1.00 91.69 84 GLN A O 1
ATOM 690 N N . SER A 1 85 ? 9.102 6.329 -16.936 1.00 93.50 85 SER A N 1
ATOM 691 C CA . SER A 1 85 ? 9.532 5.019 -16.440 1.00 93.50 85 SER A CA 1
ATOM 692 C C . SER A 1 85 ? 10.842 4.623 -17.109 1.00 93.50 85 SER A C 1
ATOM 694 O O . SER A 1 85 ? 10.928 4.675 -18.335 1.00 93.50 85 SER A O 1
ATOM 696 N N . ASN A 1 86 ? 11.830 4.180 -16.329 1.00 92.56 86 ASN A N 1
ATOM 697 C CA . ASN A 1 86 ? 13.100 3.677 -16.849 1.00 92.56 86 ASN A CA 1
ATOM 698 C C . ASN A 1 86 ? 13.411 2.280 -16.308 1.00 92.56 86 ASN A C 1
ATOM 700 O O . ASN A 1 86 ? 12.995 1.902 -15.212 1.00 92.56 86 ASN A O 1
ATOM 704 N N . GLY A 1 87 ? 14.239 1.548 -17.053 1.00 90.94 87 GLY A N 1
ATOM 705 C CA . GLY A 1 87 ? 14.634 0.185 -16.710 1.00 90.94 87 GLY A CA 1
ATOM 706 C C . GLY A 1 87 ? 13.548 -0.841 -17.036 1.00 90.94 87 GLY A C 1
ATOM 707 O O . GLY A 1 87 ? 12.394 -0.505 -17.287 1.00 90.94 87 GLY A O 1
ATOM 708 N N . LYS A 1 88 ? 13.945 -2.112 -17.061 1.00 92.12 88 LYS A N 1
ATOM 709 C CA . LYS A 1 88 ? 13.039 -3.251 -17.236 1.00 92.12 88 LYS A CA 1
ATOM 710 C C . LYS A 1 88 ? 12.994 -4.046 -15.941 1.00 92.12 88 LYS A C 1
ATOM 712 O O . LYS A 1 88 ? 14.011 -4.156 -15.251 1.00 92.12 88 LYS A O 1
ATOM 717 N N . HIS A 1 89 ? 11.827 -4.595 -15.630 1.00 93.56 89 HIS A N 1
ATOM 718 C CA . HIS A 1 89 ? 11.693 -5.536 -14.526 1.00 93.56 89 HIS A CA 1
ATOM 719 C C . HIS A 1 89 ? 12.374 -6.853 -14.879 1.00 93.56 89 HIS A C 1
ATOM 721 O O . HIS A 1 89 ? 12.326 -7.306 -16.021 1.00 93.56 89 HIS A O 1
ATOM 727 N N . ASN A 1 90 ? 13.024 -7.452 -13.890 1.00 93.94 90 ASN A N 1
ATOM 728 C CA . ASN A 1 90 ? 13.669 -8.762 -13.981 1.00 93.94 90 ASN A CA 1
ATOM 729 C C . ASN A 1 90 ? 12.912 -9.839 -13.191 1.00 93.94 90 ASN A C 1
ATOM 731 O O . ASN A 1 90 ? 13.468 -10.890 -12.886 1.00 93.94 90 ASN A O 1
ATOM 735 N N . HIS A 1 91 ? 11.662 -9.564 -12.838 1.00 92.88 91 HIS A N 1
ATOM 736 C CA . HIS A 1 91 ? 10.781 -10.462 -12.112 1.00 92.88 91 HIS A CA 1
ATOM 737 C C . HIS A 1 91 ? 9.369 -10.367 -12.686 1.00 92.88 91 HIS A C 1
ATOM 739 O O . HIS A 1 91 ? 9.041 -9.427 -13.416 1.00 92.88 91 HIS A O 1
ATOM 745 N N . LEU A 1 92 ? 8.545 -11.355 -12.350 1.00 92.06 92 LEU A N 1
ATOM 746 C CA . LEU A 1 92 ? 7.152 -11.403 -12.769 1.00 92.06 92 LEU A CA 1
ATOM 747 C C . LEU A 1 92 ? 6.291 -10.451 -11.934 1.00 92.06 92 LEU A C 1
ATOM 749 O O . LEU A 1 92 ? 6.685 -9.989 -10.856 1.00 92.06 92 LEU A O 1
ATOM 753 N N . VAL A 1 93 ? 5.120 -10.142 -12.482 1.00 92.88 93 VAL A N 1
ATOM 754 C CA . VAL A 1 93 ? 4.055 -9.443 -11.766 1.00 92.88 93 VAL A CA 1
ATOM 755 C C . VAL A 1 93 ? 3.427 -10.417 -10.776 1.00 92.88 93 VAL A C 1
ATOM 757 O O . VAL A 1 93 ? 3.043 -11.519 -11.156 1.00 92.88 93 VAL A O 1
ATOM 760 N N . GLU A 1 94 ? 3.302 -9.987 -9.525 1.00 89.50 94 GLU A N 1
ATOM 761 C CA . GLU A 1 94 ? 2.627 -10.730 -8.460 1.00 89.50 94 GLU A CA 1
ATOM 762 C C . GLU A 1 94 ? 1.342 -9.971 -8.089 1.00 89.50 94 GLU A C 1
ATOM 764 O O . GLU A 1 94 ? 1.385 -9.082 -7.230 1.00 89.50 94 GLU A O 1
ATOM 769 N N . PRO A 1 95 ? 0.203 -10.253 -8.754 1.00 89.19 95 PRO A N 1
ATOM 770 C CA . PRO A 1 95 ? -1.049 -9.533 -8.508 1.00 89.19 95 PRO A CA 1
ATOM 771 C C . PRO A 1 95 ? -1.535 -9.735 -7.070 1.00 89.19 95 PRO A C 1
ATOM 773 O O . PRO A 1 95 ? -2.076 -8.814 -6.457 1.00 89.19 95 PRO A O 1
ATOM 776 N N . GLU A 1 96 ? -1.235 -10.900 -6.497 1.00 91.81 96 GLU A N 1
ATOM 777 C CA . GLU A 1 96 ? -1.624 -11.246 -5.142 1.00 91.81 96 GLU A CA 1
ATOM 778 C C . GLU A 1 96 ? -1.084 -10.274 -4.087 1.00 91.81 96 GLU A C 1
ATOM 780 O O . GLU A 1 96 ? -1.792 -9.831 -3.177 1.0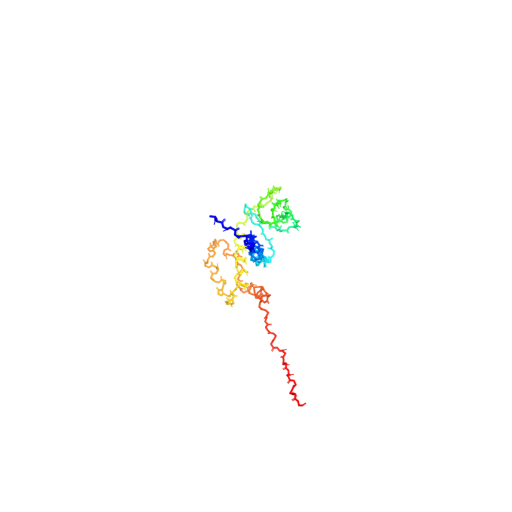0 91.81 96 GLU A O 1
ATOM 785 N N . GLU A 1 97 ? 0.187 -9.890 -4.225 1.00 89.25 97 GLU A N 1
ATOM 786 C CA . GLU A 1 97 ? 0.824 -8.979 -3.282 1.00 89.25 97 GLU A CA 1
ATOM 787 C C . GLU A 1 97 ? 0.212 -7.571 -3.360 1.00 89.25 97 GLU A C 1
ATOM 789 O O . GLU A 1 97 ? 0.155 -6.856 -2.351 1.00 89.25 97 GLU A O 1
ATOM 794 N N . ILE A 1 98 ? -0.249 -7.165 -4.545 1.00 90.31 98 ILE A N 1
ATOM 795 C CA . ILE A 1 98 ? -0.901 -5.871 -4.758 1.00 90.31 98 ILE A CA 1
ATOM 796 C C . ILE A 1 98 ? -2.216 -5.838 -3.989 1.00 90.31 98 ILE A C 1
ATOM 798 O O . ILE A 1 98 ? -2.422 -4.926 -3.190 1.00 90.31 98 ILE A O 1
ATOM 802 N N . GLU A 1 99 ? -3.065 -6.848 -4.175 1.00 91.31 99 GLU A N 1
ATOM 803 C CA . GLU A 1 99 ? -4.363 -6.950 -3.503 1.00 91.31 99 GLU A CA 1
ATOM 804 C C . GLU A 1 99 ? -4.209 -6.913 -1.977 1.00 91.31 99 GLU A C 1
ATOM 806 O O . GLU A 1 99 ? -4.860 -6.118 -1.297 1.00 91.31 99 GLU A O 1
ATOM 811 N N . ILE A 1 100 ? -3.270 -7.692 -1.428 1.00 91.69 100 ILE A N 1
ATOM 812 C CA . ILE A 1 100 ? -3.010 -7.726 0.019 1.00 91.69 100 ILE A CA 1
ATOM 813 C C . ILE A 1 100 ? -2.556 -6.355 0.534 1.00 91.69 100 ILE A C 1
ATOM 815 O O . ILE A 1 100 ? -2.905 -5.954 1.650 1.00 91.69 100 ILE A O 1
ATOM 819 N N . LYS A 1 101 ? -1.758 -5.615 -0.243 1.00 89.69 101 LYS A N 1
ATOM 820 C CA . LYS A 1 101 ? -1.331 -4.267 0.153 1.00 89.69 101 LYS A CA 1
ATOM 821 C C . LYS A 1 101 ? -2.463 -3.259 0.085 1.00 89.69 101 LYS A C 1
ATOM 823 O O . LYS A 1 101 ? -2.613 -2.517 1.052 1.00 89.69 101 LYS A O 1
A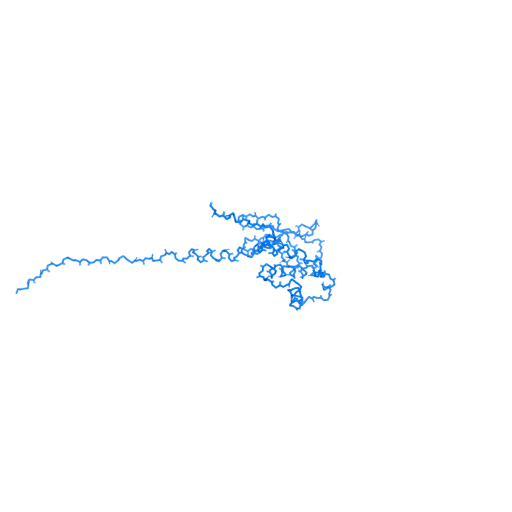TOM 828 N N . LEU A 1 102 ? -3.258 -3.267 -0.981 1.00 88.62 102 LEU A N 1
ATOM 829 C CA . LEU A 1 102 ? -4.432 -2.402 -1.108 1.00 88.62 102 LEU A CA 1
ATOM 830 C C . LEU A 1 102 ? -5.409 -2.648 0.046 1.00 88.62 102 LEU A C 1
ATOM 832 O O . LEU A 1 102 ? -5.853 -1.702 0.695 1.00 88.62 102 LEU A O 1
ATOM 836 N N . PHE A 1 103 ? -5.644 -3.915 0.395 1.00 92.12 103 PHE A N 1
ATOM 837 C CA . PHE A 1 103 ? -6.442 -4.286 1.560 1.00 92.12 103 PHE A CA 1
ATOM 838 C C . PHE A 1 103 ? -5.858 -3.729 2.871 1.00 92.12 103 PHE A C 1
ATOM 840 O O . PHE A 1 103 ? -6.562 -3.113 3.672 1.00 92.12 103 PHE A O 1
ATOM 847 N N . ARG A 1 104 ? -4.545 -3.874 3.097 1.00 91.50 104 ARG A N 1
ATOM 848 C CA . ARG A 1 104 ? -3.880 -3.313 4.289 1.00 91.50 104 ARG A CA 1
ATOM 849 C C . ARG A 1 104 ? -3.945 -1.789 4.344 1.00 91.50 104 ARG A C 1
ATOM 851 O O . ARG A 1 104 ? -4.005 -1.232 5.440 1.00 91.50 104 ARG A O 1
ATOM 858 N N . GLU A 1 105 ? -3.873 -1.116 3.203 1.00 88.56 105 GLU A N 1
ATOM 859 C CA . GLU A 1 105 ? -4.024 0.335 3.114 1.00 88.56 105 GLU A CA 1
ATOM 860 C C . GLU A 1 105 ? -5.449 0.749 3.480 1.00 88.56 105 GLU A C 1
ATOM 862 O O . GLU A 1 105 ? -5.606 1.579 4.374 1.00 88.56 105 GLU A O 1
ATOM 867 N N . ALA A 1 106 ? -6.469 0.089 2.924 1.00 90.25 106 ALA A N 1
ATOM 868 C CA . ALA A 1 106 ? -7.872 0.320 3.268 1.00 90.25 106 ALA A CA 1
ATOM 869 C C . ALA A 1 106 ? -8.149 0.135 4.773 1.00 90.25 106 ALA A C 1
ATOM 871 O O . ALA A 1 106 ? -8.760 1.000 5.407 1.00 90.25 106 ALA A O 1
ATOM 872 N N . LEU A 1 107 ? -7.599 -0.920 5.388 1.00 91.94 107 LEU A N 1
ATOM 873 C CA . LEU A 1 107 ? -7.680 -1.115 6.839 1.00 91.94 107 LEU A CA 1
ATOM 874 C C . LEU A 1 107 ? -7.049 0.044 7.612 1.00 91.94 107 LEU A C 1
ATOM 876 O O . LEU A 1 107 ? -7.637 0.539 8.570 1.00 91.94 107 LEU A O 1
ATOM 880 N N . LYS A 1 108 ? -5.847 0.487 7.223 1.00 89.62 108 LYS A N 1
ATOM 881 C CA . LYS A 1 108 ? -5.171 1.606 7.897 1.00 89.62 108 LYS A CA 1
ATOM 882 C C . LYS A 1 108 ? -5.994 2.889 7.792 1.00 89.62 108 LYS A C 1
ATOM 884 O O . LYS A 1 108 ? -6.110 3.578 8.801 1.00 89.62 108 LYS A O 1
ATOM 889 N N . VAL A 1 109 ? -6.576 3.181 6.623 1.00 87.81 109 VAL A N 1
ATOM 890 C CA . VAL A 1 109 ? -7.468 4.338 6.416 1.00 87.81 109 VAL A CA 1
ATOM 891 C C . VAL A 1 109 ? -8.615 4.301 7.419 1.00 87.81 109 VAL A C 1
ATOM 893 O O . VAL A 1 109 ? -8.797 5.244 8.188 1.00 87.81 109 VAL A O 1
ATOM 896 N N . ARG A 1 110 ? -9.368 3.196 7.448 1.00 90.56 110 ARG A N 1
ATOM 897 C CA . ARG A 1 110 ? -10.548 3.075 8.313 1.00 90.56 110 ARG A CA 1
ATOM 898 C C . ARG A 1 110 ? -10.184 3.096 9.787 1.00 90.56 110 ARG A C 1
ATOM 900 O O . ARG A 1 110 ? -10.806 3.818 10.548 1.00 90.56 110 ARG A O 1
ATOM 907 N N . VAL A 1 111 ? -9.124 2.401 10.192 1.00 90.75 111 VAL A N 1
ATOM 908 C CA . VAL A 1 111 ? -8.663 2.383 11.591 1.00 90.75 111 VAL A CA 1
ATOM 909 C C . VAL A 1 111 ? -8.225 3.764 12.085 1.00 90.75 111 VAL A C 1
ATOM 911 O O . VAL A 1 111 ? -8.334 4.050 13.276 1.00 90.75 111 VAL A O 1
ATOM 914 N N . ILE A 1 112 ? -7.708 4.618 11.198 1.00 87.69 112 ILE A N 1
ATOM 915 C CA . ILE A 1 112 ? -7.385 6.007 11.540 1.00 87.69 112 ILE A CA 1
ATOM 916 C C . ILE A 1 112 ? -8.662 6.843 11.671 1.00 87.69 112 ILE A C 1
ATOM 918 O O . ILE A 1 112 ? -8.695 7.750 12.497 1.00 87.69 112 ILE A O 1
ATOM 922 N N . ASN A 1 113 ? -9.692 6.582 10.869 1.00 86.06 113 ASN A N 1
ATOM 923 C CA . ASN A 1 113 ? -10.890 7.421 10.786 1.00 86.06 113 ASN A CA 1
ATOM 924 C C . ASN A 1 113 ? -12.038 6.990 11.706 1.00 86.06 113 ASN A C 1
ATOM 926 O O . ASN A 1 113 ? -12.863 7.824 12.066 1.00 86.06 113 ASN A O 1
ATOM 930 N N . GLU A 1 114 ? -12.082 5.725 12.114 1.00 87.56 114 GLU A N 1
ATOM 931 C CA . GLU A 1 114 ? -13.198 5.130 12.843 1.00 87.56 114 GLU A CA 1
ATOM 932 C C . GLU A 1 114 ? -12.786 4.610 14.225 1.00 87.56 114 GLU A C 1
ATOM 934 O O . GLU A 1 114 ? -11.688 4.091 14.442 1.00 87.56 114 GLU A O 1
ATOM 939 N N . THR A 1 115 ? -13.723 4.681 15.171 1.00 86.56 115 THR A N 1
ATOM 940 C CA . THR A 1 115 ? -13.557 4.156 16.541 1.00 86.56 115 THR A CA 1
ATOM 941 C C . THR A 1 115 ? -14.083 2.723 16.685 1.00 86.56 115 THR A C 1
ATOM 943 O O . THR A 1 115 ? -13.931 2.103 17.740 1.00 86.56 115 THR A O 1
ATOM 946 N N . THR A 1 116 ? -14.687 2.170 15.630 1.00 90.25 116 THR A N 1
ATOM 947 C CA . THR A 1 116 ? -15.220 0.805 15.595 1.00 90.25 116 THR A CA 1
ATOM 948 C C . THR A 1 116 ? -14.138 -0.226 15.968 1.00 90.25 116 THR A C 1
ATOM 950 O O . THR A 1 116 ? -12.933 0.011 15.808 1.00 90.25 116 THR A O 1
ATOM 953 N N . PRO A 1 117 ? -14.522 -1.372 16.559 1.00 91.88 117 PRO A N 1
ATOM 954 C CA . PRO A 1 117 ? -13.552 -2.390 16.938 1.00 91.88 117 PRO A CA 1
ATOM 955 C C . PRO A 1 117 ? -12.854 -2.947 15.692 1.00 91.88 117 PRO A C 1
ATOM 957 O O . PRO A 1 117 ? -13.502 -3.283 14.706 1.00 91.88 117 PRO A O 1
ATOM 960 N N . ILE A 1 118 ? -11.528 -3.096 15.764 1.00 93.56 118 ILE A N 1
ATOM 961 C CA . ILE A 1 118 ? -10.680 -3.488 14.622 1.00 93.56 118 ILE A CA 1
ATOM 962 C C . ILE A 1 118 ? -11.112 -4.818 13.998 1.00 93.56 118 ILE A C 1
ATOM 964 O O . ILE A 1 118 ? -11.025 -4.962 12.785 1.00 93.56 118 ILE A O 1
ATOM 968 N N . SER A 1 119 ? -11.606 -5.765 14.804 1.00 94.38 119 SER A N 1
ATOM 969 C CA . SER A 1 119 ? -12.125 -7.036 14.281 1.00 94.38 119 SER A CA 1
ATOM 970 C C . SER A 1 119 ? -13.282 -6.815 13.312 1.00 94.38 119 SER A C 1
ATOM 972 O O . SER A 1 119 ? -13.272 -7.356 12.219 1.00 94.38 119 SER A O 1
ATOM 974 N N . LYS A 1 120 ? -14.224 -5.939 13.674 1.00 95.00 120 LYS A N 1
ATOM 975 C CA . LYS A 1 120 ? -15.379 -5.629 12.834 1.00 95.00 120 LYS A CA 1
ATOM 976 C C . LYS A 1 120 ? -14.965 -4.915 11.547 1.00 95.00 120 LYS A C 1
ATOM 978 O O . LYS A 1 120 ? -15.445 -5.273 10.481 1.00 95.00 120 LYS A O 1
ATOM 983 N N . ILE A 1 121 ? -14.034 -3.958 11.639 1.00 95.06 121 ILE A N 1
ATOM 984 C CA . ILE A 1 121 ? -13.471 -3.287 10.453 1.00 95.06 121 ILE A CA 1
ATOM 985 C C . ILE A 1 121 ? -12.838 -4.319 9.514 1.00 95.06 121 ILE A C 1
ATOM 987 O O . ILE A 1 121 ? -13.026 -4.245 8.305 1.00 95.06 121 ILE A O 1
ATOM 991 N N . TYR A 1 122 ? -12.091 -5.276 10.064 1.00 95.44 122 TYR A N 1
ATOM 992 C CA . TYR A 1 122 ? -11.442 -6.317 9.278 1.00 95.44 122 TYR A CA 1
ATOM 993 C C . TYR A 1 122 ? -12.456 -7.182 8.530 1.00 95.44 122 TYR A C 1
ATOM 995 O O . TYR A 1 122 ? -12.334 -7.328 7.318 1.00 95.44 122 TYR A O 1
ATOM 1003 N N . ASP A 1 123 ? -13.467 -7.697 9.228 1.00 94.50 123 ASP A N 1
ATOM 1004 C CA . ASP A 1 123 ? -14.484 -8.569 8.632 1.00 94.50 123 ASP A CA 1
ATOM 1005 C C . ASP A 1 123 ? -15.270 -7.840 7.526 1.00 94.50 123 ASP A C 1
ATOM 1007 O O . ASP A 1 123 ? -15.481 -8.382 6.441 1.00 94.50 123 ASP A O 1
ATOM 1011 N N . GLU A 1 124 ? -15.638 -6.575 7.756 1.00 95.06 124 GLU A N 1
ATOM 1012 C CA . GLU A 1 124 ? -16.315 -5.735 6.761 1.00 95.06 124 GLU A CA 1
ATOM 1013 C C . GLU A 1 124 ? -15.439 -5.463 5.530 1.00 95.06 124 GLU A C 1
ATOM 1015 O O . GLU A 1 124 ? -15.907 -5.585 4.396 1.00 95.06 124 GLU A O 1
ATOM 1020 N N . GLU A 1 125 ? -14.164 -5.112 5.727 1.00 94.25 125 GLU A N 1
ATOM 1021 C CA . GLU A 1 125 ? -13.249 -4.873 4.608 1.00 94.25 125 GLU A CA 1
ATOM 1022 C C . GLU A 1 125 ? -12.921 -6.163 3.847 1.00 94.25 125 GLU A C 1
ATOM 1024 O O . GLU A 1 125 ? -12.696 -6.104 2.642 1.00 94.25 125 GLU A O 1
ATOM 1029 N N . MET A 1 126 ? -12.949 -7.331 4.497 1.00 93.31 126 MET A N 1
ATOM 1030 C CA . MET A 1 126 ? -12.785 -8.619 3.815 1.00 93.31 126 MET A CA 1
ATOM 1031 C C . MET A 1 126 ? -13.937 -8.930 2.870 1.00 93.31 126 MET A C 1
ATOM 1033 O O . MET A 1 126 ? -13.698 -9.345 1.737 1.00 93.31 126 MET A O 1
ATOM 1037 N N . VAL A 1 127 ? -15.173 -8.673 3.299 1.00 93.19 127 VAL A N 1
ATOM 1038 C CA . VAL A 1 127 ? -16.353 -8.831 2.438 1.00 93.19 127 VAL A CA 1
ATOM 1039 C C . VAL A 1 127 ? -16.323 -7.824 1.287 1.00 93.19 127 VAL A C 1
ATOM 1041 O O . VAL A 1 127 ? -16.631 -8.180 0.153 1.00 93.19 127 VAL A O 1
ATOM 1044 N N . LYS A 1 128 ? -15.911 -6.581 1.559 1.00 93.75 128 LYS A N 1
ATOM 1045 C CA . LYS A 1 128 ? -15.864 -5.495 0.571 1.00 93.75 128 LYS A CA 1
ATOM 1046 C C . LYS A 1 128 ? -14.762 -5.660 -0.478 1.00 93.75 128 LYS A C 1
ATOM 1048 O O . LYS A 1 128 ? -14.954 -5.259 -1.622 1.00 93.75 128 LYS A O 1
ATOM 1053 N N . ALA A 1 129 ? -13.600 -6.192 -0.097 1.00 88.50 129 ALA A N 1
ATOM 1054 C CA . ALA A 1 129 ? -12.428 -6.251 -0.968 1.00 88.50 129 ALA A CA 1
ATOM 1055 C C . ALA A 1 129 ? -12.534 -7.300 -2.088 1.00 88.50 129 ALA A C 1
ATOM 1057 O O . ALA A 1 129 ? -11.756 -7.212 -3.032 1.00 88.50 129 ALA A O 1
ATOM 1058 N N . HIS A 1 130 ? -13.466 -8.263 -1.999 1.00 87.00 130 HIS A N 1
ATOM 1059 C CA . HIS A 1 130 ? -13.679 -9.321 -3.003 1.00 87.00 130 HIS A CA 1
ATOM 1060 C C . HIS A 1 130 ? -12.367 -9.932 -3.533 1.00 87.00 130 HIS A C 1
ATOM 1062 O O . HIS A 1 130 ? -12.144 -10.025 -4.739 1.00 87.00 130 HIS A O 1
ATOM 1068 N N . LEU A 1 131 ? -11.486 -10.309 -2.605 1.00 90.69 131 LEU A N 1
ATOM 1069 C CA . LEU A 1 131 ? -10.166 -10.859 -2.899 1.00 90.69 131 LEU A CA 1
ATOM 1070 C C . LEU A 1 131 ? -10.248 -12.179 -3.674 1.00 90.69 131 LEU A C 1
ATOM 1072 O O . LEU A 1 131 ? -11.181 -12.966 -3.482 1.00 90.69 131 LEU A O 1
ATOM 1076 N N . SER A 1 132 ? -9.254 -12.434 -4.527 1.00 91.88 132 SER A N 1
ATOM 1077 C CA . SER A 1 132 ? -9.149 -13.715 -5.224 1.00 91.88 132 SER A CA 1
ATOM 1078 C C . SER A 1 132 ? -8.936 -14.887 -4.242 1.00 91.88 132 SER A C 1
ATOM 1080 O O . SER A 1 132 ? -8.418 -14.706 -3.135 1.00 91.88 132 SER A O 1
ATOM 1082 N N . PRO A 1 133 ? -9.325 -16.123 -4.610 1.00 91.19 133 PRO A N 1
ATOM 1083 C CA . PRO A 1 133 ? -9.123 -17.286 -3.742 1.00 91.19 133 PRO A CA 1
ATOM 1084 C C . PRO A 1 133 ? -7.649 -17.526 -3.388 1.00 91.19 133 PRO A C 1
ATOM 1086 O O . PRO A 1 133 ? -7.347 -17.974 -2.283 1.00 91.19 133 PRO A O 1
ATOM 1089 N N . GLU A 1 134 ? -6.740 -17.201 -4.311 1.00 91.56 134 GLU A N 1
ATOM 1090 C CA . GLU A 1 134 ? -5.290 -17.303 -4.120 1.00 91.56 134 GLU A CA 1
ATOM 1091 C C . GLU A 1 134 ? -4.802 -16.283 -3.086 1.00 91.56 134 GLU A C 1
ATOM 1093 O O . GLU A 1 134 ? -4.095 -16.641 -2.141 1.00 91.56 134 GLU A O 1
ATOM 1098 N N . THR A 1 135 ? -5.262 -15.028 -3.169 1.00 93.00 135 THR A N 1
ATOM 1099 C CA . THR A 1 135 ? -4.865 -14.008 -2.193 1.00 93.00 135 THR A CA 1
ATOM 1100 C C . THR A 1 135 ? -5.398 -14.269 -0.810 1.00 93.00 135 THR A C 1
ATOM 1102 O O . THR A 1 135 ? -4.674 -14.021 0.153 1.00 93.00 135 THR A O 1
ATOM 1105 N N . LEU A 1 136 ? -6.612 -14.807 -0.687 1.00 92.81 136 LEU A N 1
ATOM 1106 C CA . LEU A 1 136 ? -7.230 -15.105 0.603 1.00 92.81 136 LEU A CA 1
ATOM 1107 C C . LEU A 1 136 ? -6.362 -16.033 1.469 1.00 92.81 136 LEU A C 1
ATOM 1109 O O . LEU A 1 136 ? -6.306 -15.852 2.684 1.00 92.81 136 LEU A O 1
ATOM 1113 N N . ALA A 1 137 ? -5.629 -16.965 0.851 1.00 91.69 137 ALA A N 1
ATOM 1114 C CA . ALA A 1 137 ? -4.688 -17.839 1.552 1.00 91.69 137 ALA A CA 1
ATOM 1115 C C . ALA A 1 137 ? -3.489 -17.077 2.153 1.00 91.69 137 ALA A C 1
ATOM 1117 O O . ALA A 1 137 ? -2.934 -17.487 3.172 1.00 91.69 137 ALA A O 1
ATOM 1118 N N . ASN A 1 138 ? -3.115 -15.952 1.541 1.00 91.81 138 ASN A N 1
ATOM 1119 C CA . ASN A 1 138 ? -1.956 -15.134 1.893 1.00 91.81 138 ASN A CA 1
ATOM 1120 C C . ASN A 1 138 ? -2.317 -13.887 2.730 1.00 91.81 138 ASN A C 1
ATOM 1122 O O . ASN A 1 138 ? -1.427 -13.184 3.232 1.00 91.81 138 ASN A O 1
ATOM 1126 N N . VAL A 1 139 ? -3.609 -13.592 2.919 1.00 92.88 139 VAL A N 1
ATOM 1127 C CA . VAL A 1 139 ? -4.064 -12.485 3.770 1.00 92.88 139 VAL A CA 1
ATOM 1128 C C . VAL A 1 139 ? -3.673 -12.751 5.230 1.00 92.88 139 VAL A C 1
ATOM 1130 O O . VAL A 1 139 ? -3.924 -13.829 5.769 1.00 92.88 139 VAL A O 1
ATOM 1133 N N . PRO A 1 140 ? -3.083 -11.767 5.936 1.00 90.69 140 PRO A N 1
ATOM 1134 C CA . PRO A 1 140 ? -2.750 -11.943 7.341 1.00 90.69 140 PRO A CA 1
ATOM 1135 C C . PRO A 1 140 ? -4.009 -12.022 8.209 1.00 90.69 140 PRO A C 1
ATOM 1137 O O . PRO A 1 140 ? -4.926 -11.212 8.064 1.00 90.69 140 PRO A O 1
ATOM 1140 N N . LEU A 1 141 ? -3.991 -12.922 9.190 1.00 93.44 141 LEU A N 1
ATOM 1141 C CA . LEU A 1 141 ? -5.047 -13.043 10.193 1.00 93.44 141 LEU A CA 1
ATOM 1142 C C . LEU A 1 141 ? -5.196 -11.763 11.023 1.00 93.44 141 LEU A C 1
ATOM 1144 O O . LEU A 1 141 ? -4.203 -11.110 11.372 1.00 93.44 141 LEU A O 1
ATOM 1148 N N . VAL A 1 142 ? -6.434 -11.466 11.429 1.00 92.88 142 VAL A N 1
ATOM 1149 C CA . VAL A 1 142 ? -6.761 -10.298 12.260 1.00 92.88 142 VAL A CA 1
ATOM 1150 C C . VAL A 1 142 ? -5.914 -10.244 13.532 1.00 92.88 142 VAL A C 1
ATOM 1152 O O . VAL A 1 142 ? -5.385 -9.188 13.871 1.00 92.88 142 VAL A O 1
ATOM 1155 N N . SER A 1 143 ? -5.687 -11.383 14.192 1.00 91.81 143 SER A N 1
ATOM 1156 C CA . SER A 1 143 ? -4.880 -11.486 15.414 1.00 91.81 143 SER A CA 1
ATOM 1157 C C . SER A 1 143 ? -3.431 -11.025 15.216 1.00 91.81 143 SER A C 1
ATOM 1159 O O . SER A 1 143 ? -2.877 -10.358 16.090 1.00 91.81 143 SER A O 1
ATOM 1161 N N . SER A 1 144 ? -2.841 -11.305 14.051 1.00 93.31 144 SER A N 1
ATOM 1162 C CA . SER A 1 144 ? -1.468 -10.922 13.703 1.00 93.31 144 SER A CA 1
ATOM 1163 C C . SER A 1 144 ? -1.320 -9.405 13.527 1.00 93.31 144 SER A C 1
ATOM 1165 O O . SER A 1 144 ? -0.336 -8.803 13.961 1.00 93.31 144 SER A O 1
ATOM 1167 N N . ILE A 1 145 ? -2.325 -8.756 12.933 1.00 91.94 145 ILE A N 1
ATOM 1168 C CA . ILE A 1 145 ? -2.271 -7.326 12.590 1.00 91.94 145 ILE A CA 1
ATOM 1169 C C . ILE A 1 145 ? -2.922 -6.413 13.636 1.00 91.94 145 ILE A C 1
ATOM 1171 O O . ILE A 1 145 ? -2.652 -5.210 13.635 1.00 91.94 145 ILE A O 1
ATOM 1175 N N . ASN A 1 146 ? -3.720 -6.955 14.562 1.00 93.06 146 ASN A N 1
ATOM 1176 C CA . ASN A 1 146 ? -4.495 -6.189 15.545 1.00 93.06 146 ASN A CA 1
ATOM 1177 C C . ASN A 1 146 ? -3.619 -5.226 16.367 1.00 93.06 146 ASN A C 1
ATOM 1179 O O . ASN A 1 146 ? -3.928 -4.042 16.511 1.00 93.06 146 ASN A O 1
ATOM 1183 N N . SER A 1 147 ? -2.468 -5.700 16.850 1.00 90.50 147 SER A N 1
ATOM 1184 C CA . SER A 1 147 ? -1.513 -4.874 17.601 1.00 90.50 147 SER A CA 1
ATOM 1185 C C . SER A 1 147 ? -0.945 -3.727 16.760 1.00 90.50 147 SER A C 1
ATOM 1187 O O . SER A 1 147 ? -0.787 -2.611 17.254 1.00 90.50 147 SER A O 1
ATOM 1189 N N . ALA A 1 148 ? -0.655 -3.967 15.478 1.00 90.31 148 ALA A N 1
ATOM 1190 C CA . ALA A 1 148 ? -0.163 -2.931 14.575 1.00 90.31 148 ALA A CA 1
ATOM 1191 C C . ALA A 1 148 ? -1.238 -1.876 14.281 1.00 90.31 148 ALA A C 1
ATOM 1193 O O . ALA A 1 148 ? -0.948 -0.683 14.352 1.00 90.31 148 ALA A O 1
ATOM 1194 N N . LEU A 1 149 ? -2.475 -2.305 14.027 1.00 91.19 149 LEU A N 1
ATOM 1195 C CA . LEU A 1 149 ? -3.609 -1.418 13.768 1.00 91.19 149 LEU A CA 1
ATOM 1196 C C . LEU A 1 149 ? -3.966 -0.576 15.002 1.00 91.19 149 LEU A C 1
ATOM 1198 O O . LEU A 1 149 ? -4.116 0.639 14.891 1.00 91.19 149 LEU A O 1
ATOM 1202 N N . ASN A 1 150 ? -3.976 -1.167 16.200 1.00 90.00 150 ASN A N 1
ATOM 1203 C CA . ASN A 1 150 ? -4.174 -0.415 17.443 1.00 90.00 150 ASN A CA 1
ATOM 1204 C C . ASN A 1 150 ? -3.092 0.645 17.668 1.00 90.00 150 ASN A C 1
ATOM 1206 O O . ASN A 1 150 ? -3.414 1.759 18.073 1.00 90.00 150 ASN A O 1
ATOM 1210 N N . ARG A 1 151 ? -1.817 0.334 17.389 1.00 88.00 151 ARG A N 1
ATOM 1211 C CA . ARG A 1 151 ? -0.735 1.332 17.462 1.00 88.00 151 ARG A CA 1
ATOM 1212 C C . ARG A 1 151 ? -0.969 2.495 16.503 1.00 88.00 151 ARG A C 1
ATOM 1214 O O . ARG A 1 151 ? -0.711 3.630 16.882 1.00 88.00 151 ARG A O 1
ATOM 1221 N N . THR A 1 152 ? -1.472 2.228 15.299 1.00 86.62 152 THR A N 1
ATOM 1222 C CA . THR A 1 152 ? -1.850 3.275 14.340 1.00 86.62 152 THR A CA 1
ATOM 1223 C C . THR A 1 152 ? -2.977 4.147 14.895 1.00 86.62 152 THR A C 1
ATOM 1225 O O . THR A 1 152 ? -2.840 5.365 14.905 1.00 86.62 152 THR A O 1
ATOM 1228 N N . ARG A 1 153 ? -4.036 3.541 15.447 1.00 87.75 153 ARG A N 1
ATOM 1229 C CA . ARG A 1 153 ? -5.181 4.264 16.029 1.00 87.75 153 ARG A CA 1
ATOM 1230 C C . ARG A 1 153 ? -4.786 5.170 17.200 1.00 87.75 153 ARG A C 1
ATOM 1232 O O . ARG A 1 153 ? -5.210 6.320 17.266 1.00 87.75 153 ARG A O 1
ATOM 1239 N N . ARG A 1 154 ? -3.893 4.693 18.076 1.00 83.50 154 ARG A N 1
ATOM 1240 C CA . ARG A 1 154 ? -3.379 5.463 19.226 1.00 83.50 154 ARG A CA 1
ATOM 1241 C C . ARG A 1 154 ? -2.646 6.750 18.838 1.00 83.50 154 ARG A C 1
ATOM 1243 O O . ARG A 1 154 ? -2.517 7.626 19.682 1.00 83.50 154 ARG A O 1
ATOM 1250 N N . LYS A 1 155 ? -2.169 6.878 17.592 1.00 77.31 155 LYS A N 1
ATOM 1251 C CA . LYS A 1 155 ? -1.545 8.121 17.110 1.00 77.31 155 LYS A CA 1
ATOM 1252 C C . LYS A 1 155 ? -2.555 9.251 16.924 1.00 77.31 155 LYS A C 1
ATOM 1254 O O . LYS A 1 155 ? -2.177 10.403 17.081 1.00 77.31 155 LYS A O 1
ATOM 1259 N N . ARG A 1 156 ? -3.808 8.928 16.583 1.00 74.56 156 ARG A N 1
ATOM 1260 C CA . ARG A 1 156 ? -4.884 9.919 16.442 1.00 74.56 156 ARG A CA 1
ATOM 1261 C C . ARG A 1 156 ? -5.601 10.154 17.765 1.00 74.56 156 ARG A C 1
ATOM 1263 O O . ARG A 1 156 ? -5.844 11.294 18.133 1.00 74.56 156 ARG A O 1
ATOM 1270 N N . THR A 1 157 ? -5.927 9.080 18.477 1.00 69.38 157 THR A N 1
ATOM 1271 C CA . THR A 1 157 ? -6.590 9.142 19.784 1.00 69.38 157 THR A CA 1
ATOM 1272 C C . THR A 1 157 ? -5.662 8.529 20.832 1.00 69.38 157 THR A C 1
ATOM 1274 O O . THR A 1 157 ? -5.687 7.301 21.011 1.00 69.38 157 THR A O 1
ATOM 1277 N N . PRO A 1 158 ? -4.793 9.326 21.485 1.00 69.00 158 PRO A N 1
ATOM 1278 C CA . PRO A 1 158 ? -3.947 8.810 22.550 1.00 69.00 158 PRO A CA 1
ATOM 1279 C C . PRO A 1 158 ? -4.837 8.250 23.659 1.00 69.00 158 PRO A C 1
ATOM 1281 O O . PRO A 1 158 ? -5.864 8.830 24.009 1.00 69.00 158 PRO A O 1
ATOM 1284 N N .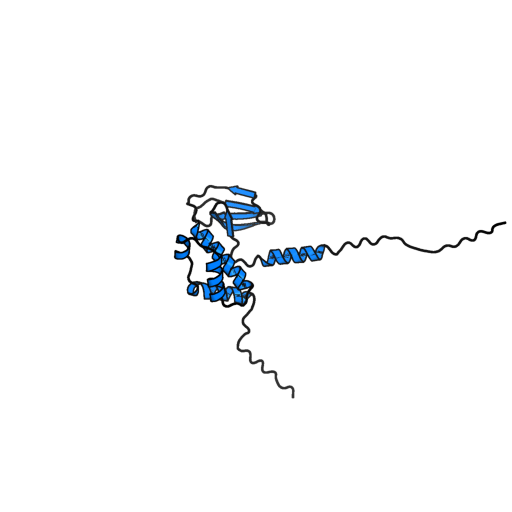 VAL A 1 159 ? -4.464 7.086 24.188 1.00 67.19 159 VAL A N 1
ATOM 1285 C CA . VAL A 1 159 ? -5.166 6.529 25.346 1.00 67.19 159 VAL A CA 1
ATOM 1286 C C . VAL A 1 159 ? -4.869 7.459 26.509 1.00 67.19 159 VAL A C 1
ATOM 1288 O O . VAL A 1 159 ? -3.697 7.713 26.792 1.00 67.19 159 VAL A O 1
ATOM 1291 N N . LEU A 1 160 ? -5.916 7.977 27.149 1.00 65.06 160 LEU A N 1
ATOM 1292 C CA . LEU A 1 160 ? -5.739 8.762 28.360 1.00 65.06 160 LEU A CA 1
ATOM 1293 C C . LEU A 1 160 ? -4.978 7.902 29.379 1.00 65.06 160 LEU A C 1
ATOM 1295 O O . LEU A 1 160 ? -5.335 6.733 29.566 1.00 65.06 160 LEU A O 1
ATOM 1299 N N . PRO A 1 161 ? -3.905 8.430 29.989 1.00 73.00 161 PRO A N 1
ATOM 1300 C CA . PRO A 1 161 ? -3.152 7.684 30.981 1.00 73.00 161 PRO A CA 1
ATOM 1301 C C . PRO A 1 161 ? -4.093 7.274 32.118 1.00 73.00 161 PRO A C 1
ATOM 1303 O O . PRO A 1 161 ? -4.807 8.100 32.676 1.00 73.00 161 PRO A O 1
ATOM 1306 N N . THR A 1 162 ? -4.094 5.989 32.467 1.00 68.38 162 THR A N 1
ATOM 1307 C CA . THR A 1 162 ? -4.968 5.418 33.506 1.00 68.38 162 THR A CA 1
ATOM 1308 C C . THR A 1 162 ? -4.580 5.814 34.934 1.00 68.38 162 THR A C 1
ATOM 1310 O O . THR A 1 162 ? -5.253 5.404 35.872 1.00 68.38 162 THR A O 1
ATOM 1313 N N . CYS A 1 163 ? -3.513 6.594 35.132 1.00 58.12 163 CYS A N 1
ATOM 1314 C CA . CYS A 1 163 ? -3.068 7.004 36.460 1.00 58.12 163 CYS A CA 1
ATOM 1315 C C . CYS A 1 163 ? -2.189 8.262 36.418 1.00 58.12 163 CYS A C 1
ATOM 1317 O O . CYS A 1 163 ? -0.962 8.196 36.426 1.00 58.12 163 CYS A O 1
ATOM 1319 N N . CYS A 1 164 ? -2.832 9.422 36.446 1.00 49.53 164 CYS A N 1
ATOM 1320 C CA . CYS A 1 164 ? -2.380 10.483 37.333 1.00 49.53 164 CYS A CA 1
ATOM 1321 C C . CYS A 1 164 ? -3.572 10.762 38.242 1.00 49.53 164 CYS A C 1
ATOM 1323 O O . CYS A 1 164 ? -4.533 11.396 37.812 1.00 49.53 164 CYS A O 1
ATOM 1325 N N . SER A 1 165 ? -3.554 10.225 39.462 1.00 59.34 165 SER A N 1
ATOM 1326 C CA . SER A 1 165 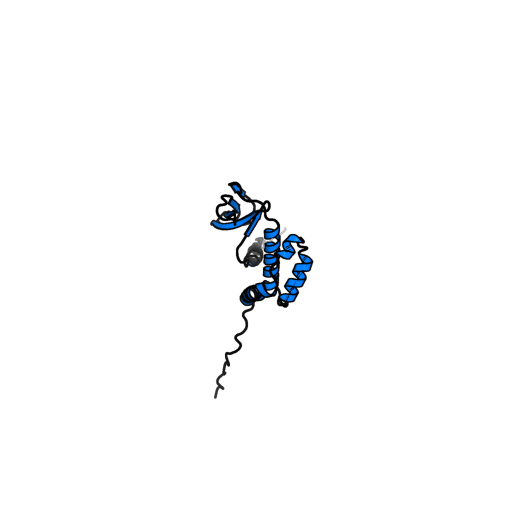? -4.292 10.835 40.563 1.00 59.34 165 SER A CA 1
ATOM 1327 C C . SER A 1 165 ? -3.759 12.260 40.670 1.00 59.34 165 SER A C 1
ATOM 1329 O O . SER A 1 165 ? -2.684 12.505 41.210 1.00 59.34 165 SER A O 1
ATOM 1331 N N . PHE A 1 166 ? -4.424 13.185 39.984 1.00 59.47 166 PHE A N 1
ATOM 1332 C CA . PHE A 1 166 ? -4.171 14.601 40.146 1.00 59.47 166 PHE A CA 1
ATOM 1333 C C . PHE A 1 166 ? -4.863 14.955 41.455 1.00 59.47 166 PHE A C 1
ATOM 1335 O O . PHE A 1 166 ? -6.035 15.325 41.462 1.00 59.47 166 PHE A O 1
ATOM 1342 N N . ASP A 1 167 ? -4.174 14.693 42.563 1.00 68.81 167 ASP A N 1
ATOM 1343 C CA . ASP A 1 167 ? -4.617 15.115 43.881 1.00 68.81 167 ASP A CA 1
ATOM 1344 C C . ASP A 1 167 ? -4.607 16.644 43.848 1.00 68.81 167 ASP A C 1
ATOM 1346 O O . ASP A 1 167 ? -3.555 17.276 43.942 1.00 68.81 167 ASP A O 1
ATOM 1350 N N . ILE A 1 168 ? -5.770 17.240 43.578 1.00 68.81 168 ILE A N 1
ATOM 1351 C CA . ILE A 1 168 ? -5.965 18.683 43.679 1.00 68.81 168 ILE A CA 1
ATOM 1352 C C . ILE A 1 168 ? -5.794 18.987 45.169 1.00 68.81 168 ILE A C 1
ATOM 1354 O O . ILE A 1 168 ? -6.595 18.485 45.958 1.00 68.81 168 ILE A O 1
ATOM 1358 N N . PRO A 1 169 ? -4.754 19.733 45.586 1.00 70.19 169 PRO A N 1
ATOM 1359 C CA . PRO A 1 169 ? -4.607 20.081 46.987 1.00 70.19 169 PRO A CA 1
ATOM 1360 C C . PRO A 1 169 ? -5.810 20.936 47.371 1.00 70.19 169 PRO A C 1
ATOM 1362 O O . PRO A 1 169 ? -6.056 21.963 46.732 1.00 70.19 169 PRO A O 1
ATOM 1365 N N . ASP A 1 170 ? -6.556 20.504 48.386 1.00 71.56 170 ASP A N 1
ATOM 1366 C CA . ASP A 1 170 ? -7.609 21.327 48.967 1.00 71.56 170 ASP A CA 1
ATOM 1367 C C . ASP A 1 170 ? -6.975 22.642 49.428 1.00 71.56 170 ASP A C 1
ATOM 1369 O O . ASP A 1 170 ? -6.070 22.662 50.268 1.00 71.56 170 ASP A O 1
ATOM 1373 N N . LEU A 1 171 ? -7.410 23.741 48.810 1.00 66.19 171 LEU A N 1
ATOM 1374 C CA . LEU A 1 171 ? -7.010 25.087 49.189 1.00 66.19 171 LEU A CA 1
ATOM 1375 C C . LEU A 1 171 ? -7.640 25.393 50.551 1.00 66.19 171 LEU A C 1
ATOM 1377 O O . LEU A 1 171 ? -8.815 25.758 50.624 1.00 66.19 171 LEU A O 1
ATOM 1381 N N . TYR A 1 172 ? -6.849 25.216 51.606 1.00 67.50 172 TYR A N 1
ATOM 1382 C CA . TYR A 1 172 ? -7.082 25.793 52.928 1.00 67.50 172 TYR A CA 1
ATOM 1383 C C . TYR A 1 172 ? -6.263 27.069 53.101 1.00 67.50 172 TYR A C 1
ATOM 1385 O O . TYR A 1 172 ? -5.068 27.062 52.719 1.00 67.50 172 TYR A O 1
#

InterPro domains:
  IPR007588 Zinc finger, FLYWCH-type [PF04500] (40-91)